Protein 6AP0 (pdb70)

Foldseek 3Di:
DVVVVVVVVVVVVVVVVVVVVVVVVVVVVVVVVVVVVVVVVVVVVVVVVVVVVVVVVVVVVVVVVVVVVVVVVVVVVVVVVVVVVVVD/DVCCVVVVDVVVVVVVVVVVVVVVVVVVVVVVVVVVVVVVVVVVVVVVVVVVVVVVVVVVVVVVVVVVVVVVVVVVVVVVVD

Radius of gyration: 36.83 Å; Cα contacts (8 Å, |Δi|>4): 68; chains: 2; bounding box: 36×113×72 Å

Organism: Homo sapiens (NCBI:txid9606)

GO terms:
  GO:0005737 cytoplasm (C, IDA)
  GO:0005739 mitochondrion (C, IDA)
  GO:0016605 PML body (C, IDA)
  GO:0032184 SUMO polymer binding (F, IDA)
  GO:0036337 Fas signaling pathway (P, IMP)
  GO:0008625 extrinsic apoptotic signaling pathway via death domain receptors (P, IMP)
  GO:0005515 protein binding (F, IPI)
  GO:0005123 death receptor binding (F, TAS)
  GO:0097190 apoptotic signaling pathway (P, TAS)
  GO:0007165 signal transduction (P, TAS)
  GO:0005654 nucleoplasm (C, TAS)
  GO:0005634 nucleus (C, IDA)
  GO:0003714 transcription corepressor activity (F, IDA)
  GO:0071260 cellular response to mechanical stimulus (P, IEP)

Sequence (170 aa):
RNSLDLYEEILTEEGTAKEATYNDLQVEYGKAQLQMKELMKKFKEIQAQNFSLINENQQSLKKNISALIKTARVEINRKDEEISNLHLEDLYEEILTTAKEATYNDLQVEYGKAQLQMKELMMKKFKEIQAQNFSLINENQSLKKNISALIKTARVEINRKDEEISNLHLEH

B-factor: mean 67.98, std 24.18, range [30.03, 152.66]

Structure (mmCIF, N/CA/C/O backbone):
data_6AP0
#
_entry.id   6AP0
#
_cell.length_a   63.478
_cell.length_b   44.346
_cell.length_c   68.433
_cell.angle_alpha   90.00
_cell.angle_beta   98.65
_cell.angle_gamma   90.00
#
_symmetry.space_group_name_H-M   'C 1 2 1'
#
loop_
_entity.id
_entity.type
_entity.pdbx_description
1 polymer 'CASP8-associated protein 2'
2 water water
#
loop_
_atom_site.group_PDB
_atom_site.id
_atom_site.type_symbol
_atom_site.label_atom_id
_atom_site.label_alt_id
_atom_site.label_comp_id
_atom_site.label_asym_id
_atom_site.label_entity_id
_atom_site.label_seq_id
_atom_site.pdbx_PDB_ins_code
_atom_site.Cartn_x
_atom_site.Cartn_y
_atom_site.Cartn_z
_atom_site.occupancy
_atom_site.B_iso_or_equiv
_atom_site.auth_seq_id
_atom_site.auth_comp_id
_atom_site.auth_asym_id
_atom_site.auth_atom_id
_atom_site.pdbx_PDB_model_num
ATOM 1 N N . ARG A 1 3 ? 137.597 71.659 112.610 1.00 135.89 52 ARG B N 1
ATOM 2 C CA . ARG A 1 3 ? 138.199 70.401 113.039 1.00 128.45 52 ARG B CA 1
ATOM 3 C C . ARG A 1 3 ? 137.342 69.716 114.096 1.00 125.38 52 ARG B C 1
ATOM 4 O O . ARG A 1 3 ? 137.633 68.597 114.514 1.00 123.95 52 ARG B O 1
ATOM 6 N N . ASN A 1 4 ? 136.281 70.396 114.523 1.00 120.88 53 ASN B N 1
ATOM 7 C CA . ASN A 1 4 ? 135.411 69.881 115.575 1.00 115.64 53 ASN B CA 1
ATOM 8 C C . ASN A 1 4 ? 134.658 68.623 115.153 1.00 107.29 53 ASN B C 1
ATOM 9 O O . ASN A 1 4 ? 134.125 67.899 115.994 1.00 104.14 53 ASN B O 1
ATOM 14 N N . SER A 1 5 ? 134.615 68.368 113.849 1.00 99.91 54 SER B N 1
ATOM 15 C CA . SER A 1 5 ? 134.052 67.123 113.335 1.00 93.99 54 SER B CA 1
ATOM 16 C C . SER A 1 5 ? 135.073 66.001 113.503 1.00 85.84 54 SER B C 1
ATOM 17 O O . SER A 1 5 ? 134.714 64.849 113.738 1.00 85.25 54 SER B O 1
ATOM 20 N N . LEU A 1 6 ? 136.349 66.357 113.380 1.00 86.73 55 LEU B N 1
ATOM 21 C CA . LEU A 1 6 ? 137.448 65.438 113.657 1.00 87.91 55 LEU B CA 1
ATOM 22 C C . LEU A 1 6 ? 137.683 65.324 115.161 1.00 88.61 55 LEU B C 1
ATOM 23 O O . LEU A 1 6 ? 137.979 64.241 115.670 1.00 87.89 55 LEU B O 1
ATOM 28 N N . ASP A 1 7 ? 137.553 66.448 115.864 1.00 89.31 56 ASP B N 1
ATOM 29 C CA . ASP A 1 7 ? 137.667 66.470 117.318 1.00 89.69 56 ASP B CA 1
ATOM 30 C C . ASP A 1 7 ? 136.638 65.546 117.946 1.00 86.74 56 ASP B C 1
ATOM 31 O O . ASP A 1 7 ? 136.935 64.822 118.895 1.00 86.13 56 ASP B O 1
ATOM 36 N N . LEU A 1 8 ? 135.425 65.577 117.408 1.00 84.02 57 LEU B N 1
ATOM 37 C CA . LEU A 1 8 ? 134.369 64.694 117.884 1.00 82.32 57 LEU B CA 1
ATOM 38 C C . LEU A 1 8 ? 134.644 63.249 117.473 1.00 77.17 57 LEU B C 1
ATOM 39 O O . LEU A 1 8 ? 134.412 62.327 118.249 1.00 75.01 57 LEU B O 1
ATOM 44 N N . TYR A 1 9 ? 135.155 63.062 116.259 1.00 77.81 58 TYR B N 1
ATOM 45 C CA . TYR A 1 9 ? 135.470 61.728 115.758 1.00 75.69 58 TYR B CA 1
ATOM 46 C C . TYR 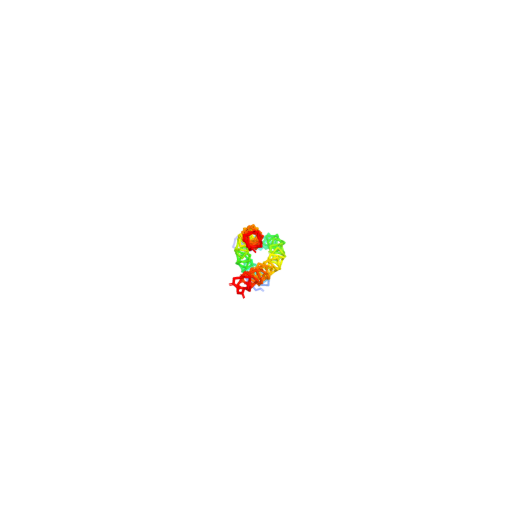A 1 9 ? 136.467 61.000 116.657 1.00 76.28 58 TYR B C 1
ATOM 47 O O . TYR A 1 9 ? 136.320 59.809 116.918 1.00 72.14 58 TYR B O 1
ATOM 56 N N . GLU A 1 10 ? 137.479 61.725 117.123 1.00 78.40 59 GLU B N 1
ATOM 57 C CA . GLU A 1 10 ? 138.506 61.151 117.981 1.00 81.53 59 GLU B CA 1
ATOM 58 C C . GLU A 1 10 ? 137.953 60.840 119.369 1.00 82.07 59 GLU B C 1
ATOM 59 O O . GLU A 1 10 ? 138.253 59.792 119.943 1.00 82.08 59 GLU B O 1
ATOM 65 N N . GLU A 1 11 ? 137.135 61.746 119.897 1.00 82.11 60 GLU B N 1
ATOM 66 C CA . GLU A 1 11 ? 136.469 61.525 121.178 1.00 84.67 60 GLU B CA 1
ATOM 67 C C . GLU A 1 11 ? 135.513 60.340 121.089 1.00 80.85 60 GLU B C 1
ATOM 68 O O . GLU A 1 11 ? 135.314 59.618 122.062 1.00 79.20 60 GLU B O 1
ATOM 74 N N . ILE A 1 12 ? 134.926 60.148 119.912 1.00 76.32 61 ILE B N 1
ATOM 75 C CA . ILE A 1 12 ? 134.008 59.038 119.679 1.00 73.05 61 ILE B CA 1
ATOM 76 C C . ILE A 1 12 ? 134.753 57.703 119.672 1.00 70.74 61 ILE B C 1
ATOM 77 O O . ILE A 1 12 ? 134.296 56.727 120.270 1.00 68.04 61 ILE B O 1
ATOM 82 N N . LEU A 1 13 ? 135.907 57.673 119.008 1.00 72.54 62 LEU B N 1
ATOM 83 C CA . LEU A 1 13 ? 136.699 56.453 118.900 1.00 74.17 62 LEU B CA 1
ATOM 84 C C . LEU A 1 13 ? 137.128 55.941 120.267 1.00 77.52 62 LEU B C 1
ATOM 85 O O . LEU A 1 13 ? 137.085 54.740 120.531 1.00 78.50 62 LEU B O 1
ATOM 90 N N . THR A 1 14 ? 137.542 56.860 121.133 1.00 86.78 63 THR B N 1
ATOM 91 C CA . THR A 1 14 ? 138.013 56.494 122.461 1.00 91.55 63 THR B CA 1
ATOM 92 C C . THR A 1 14 ? 136.856 56.163 123.402 1.00 94.47 63 THR B C 1
ATOM 93 O O . THR A 1 14 ? 136.996 55.326 124.294 1.00 95.09 63 THR B O 1
ATOM 97 N N . GLU A 1 15 ? 135.715 56.816 123.197 1.00 94.89 64 GLU B N 1
ATOM 98 C CA . GLU A 1 15 ? 134.545 56.576 124.034 1.00 96.16 64 GLU B CA 1
ATOM 99 C C . GLU A 1 15 ? 133.982 55.183 123.773 1.00 94.20 64 GLU B C 1
ATOM 100 O O . GLU A 1 15 ? 133.569 54.482 124.699 1.00 93.60 64 GLU B O 1
ATOM 106 N N . GLU A 1 16 ? 133.975 54.791 122.502 1.00 93.08 65 GLU B N 1
ATOM 107 C CA . GLU A 1 16 ? 133.521 53.465 122.097 1.00 91.98 65 GLU B CA 1
ATOM 108 C C . GLU A 1 16 ? 134.558 52.402 122.461 1.00 86.58 65 GLU B C 1
ATOM 109 O O . GLU A 1 16 ? 134.211 51.259 122.763 1.00 85.82 65 GLU B O 1
ATOM 115 N N . GLY A 1 17 ? 135.831 52.789 122.437 1.00 85.37 66 GLY B N 1
ATOM 116 C CA . GLY A 1 17 ? 136.917 51.895 122.804 1.00 81.31 66 GLY B CA 1
ATOM 117 C C . GLY A 1 17 ? 136.961 51.621 124.297 1.00 81.86 66 GLY B C 1
ATOM 118 O O . GLY A 1 17 ? 137.211 50.493 124.725 1.00 80.86 66 GLY B O 1
ATOM 119 N N . THR A 1 18 ? 136.727 52.663 125.089 1.00 82.27 67 THR B N 1
ATOM 120 C CA . THR A 1 18 ? 136.630 52.525 126.537 1.00 82.19 67 THR B CA 1
ATOM 121 C C . THR A 1 18 ? 135.489 51.582 126.892 1.00 79.27 67 THR B C 1
ATOM 122 O O . THR A 1 18 ? 135.622 50.724 127.765 1.00 76.87 67 THR B O 1
ATOM 126 N N . ALA A 1 19 ? 134.372 51.742 126.191 1.00 81.65 68 ALA B N 1
ATOM 127 C CA . ALA A 1 19 ? 133.175 50.947 126.438 1.00 84.35 68 ALA B CA 1
ATOM 128 C C . ALA A 1 19 ? 133.373 49.470 126.102 1.00 82.53 68 ALA B C 1
ATOM 129 O O . ALA A 1 19 ? 132.984 48.596 126.874 1.00 83.26 68 ALA B O 1
ATOM 131 N N . LYS A 1 20 ? 133.974 49.197 124.948 1.00 87.13 69 LYS B N 1
ATOM 132 C CA . LYS A 1 20 ? 134.156 47.823 124.493 1.00 89.58 69 LYS B CA 1
ATOM 133 C C . LYS A 1 20 ? 135.189 47.065 125.307 1.00 89.37 69 LYS B C 1
ATOM 134 O O . LYS A 1 20 ? 135.099 45.848 125.456 1.00 88.97 69 LYS B O 1
ATOM 140 N N . GLU A 1 21 ? 136.174 47.787 125.822 1.00 88.47 70 GLU B N 1
ATOM 141 C CA . GLU A 1 21 ? 137.197 47.178 126.657 1.00 87.57 70 GLU B CA 1
ATOM 142 C C . GLU A 1 21 ? 136.645 46.868 128.048 1.00 81.21 70 GLU B C 1
ATOM 143 O O . GLU A 1 21 ? 137.044 45.894 128.685 1.00 78.82 70 GLU B O 1
ATOM 149 N N . ALA A 1 22 ? 135.719 47.707 128.504 1.00 74.16 71 ALA B N 1
ATOM 150 C CA . ALA A 1 22 ? 135.088 47.542 129.810 1.00 70.52 71 ALA B CA 1
ATOM 151 C C . ALA A 1 22 ? 134.019 46.452 129.778 1.00 63.97 71 ALA B C 1
ATOM 152 O O . ALA A 1 22 ? 133.702 45.853 130.807 1.00 64.63 71 ALA B O 1
ATOM 154 N N . THR A 1 23 ? 133.455 46.211 128.597 1.00 62.16 72 THR B N 1
ATOM 155 C CA . THR A 1 23 ? 132.533 45.098 128.396 1.00 59.90 72 THR B CA 1
ATOM 156 C C . THR A 1 23 ? 133.331 43.805 128.347 1.00 58.47 72 THR B C 1
ATOM 157 O O . THR A 1 23 ? 132.907 42.776 128.875 1.00 58.01 72 THR B O 1
ATOM 161 N N . TYR A 1 24 ? 134.503 43.872 127.723 1.00 59.73 73 TYR B N 1
ATOM 162 C CA . TYR A 1 24 ? 135.398 42.725 127.660 1.00 59.86 73 TYR B CA 1
ATOM 163 C C . TYR A 1 24 ? 135.933 42.384 129.046 1.00 61.63 73 TYR B C 1
ATOM 164 O O . TYR A 1 24 ? 135.938 41.222 129.452 1.00 59.36 73 TYR B O 1
ATOM 173 N N . ASN A 1 25 ? 136.389 43.409 129.759 1.00 63.59 74 ASN B N 1
ATOM 174 C CA . ASN A 1 25 ? 136.847 43.256 131.132 1.00 66.52 74 ASN B CA 1
ATOM 175 C C . ASN A 1 25 ? 135.783 42.574 131.986 1.00 66.41 74 ASN B C 1
ATOM 176 O O . ASN A 1 25 ? 136.074 41.636 132.729 1.00 66.45 74 ASN B O 1
ATOM 181 N N . ASP A 1 26 ? 134.546 43.046 131.858 1.00 70.02 75 ASP B N 1
ATOM 182 C CA . ASP A 1 26 ? 133.422 42.486 132.597 1.00 72.84 75 ASP B CA 1
ATOM 183 C C . ASP A 1 26 ? 133.236 41.010 132.284 1.00 68.93 75 ASP B C 1
ATOM 184 O O . ASP A 1 26 ? 132.915 40.213 133.164 1.00 67.34 75 ASP B O 1
ATOM 189 N N . LEU A 1 27 ? 133.443 40.654 131.023 1.00 64.60 76 LEU B N 1
ATOM 190 C CA . LEU A 1 27 ? 133.271 39.281 130.586 1.00 61.37 76 LEU B CA 1
ATOM 191 C C . LEU A 1 27 ? 134.360 38.389 131.173 1.00 60.11 76 LEU B C 1
ATOM 192 O O . LEU A 1 27 ? 134.090 37.266 131.598 1.00 59.54 76 LEU B O 1
ATOM 197 N N . GLN A 1 28 ? 135.588 38.900 131.203 1.00 60.73 77 GLN B N 1
ATOM 198 C CA . GLN A 1 28 ? 136.716 38.163 131.765 1.00 60.38 77 GLN B CA 1
ATOM 199 C C . GLN A 1 28 ? 136.497 37.858 133.243 1.00 59.02 77 GLN B C 1
ATOM 200 O O . GLN A 1 28 ? 136.872 36.791 133.736 1.00 57.60 77 GLN B O 1
ATOM 206 N N . VAL A 1 29 ? 135.895 38.813 133.945 1.00 57.12 78 VAL B N 1
ATOM 207 C CA . VAL A 1 29 ? 135.617 38.669 135.366 1.00 55.58 78 VAL B CA 1
ATOM 208 C C . VAL A 1 29 ? 134.494 37.668 135.593 1.00 52.94 78 VAL B C 1
ATOM 209 O O . VAL A 1 29 ? 134.624 36.753 136.411 1.00 52.60 78 VAL B O 1
ATOM 213 N N . GLU A 1 30 ? 133.397 37.842 134.859 1.00 51.83 79 GLU B N 1
ATOM 214 C CA . GLU A 1 30 ? 132.244 36.951 134.973 1.00 51.68 79 GLU B CA 1
ATOM 215 C C . GLU A 1 30 ? 132.591 35.520 134.567 1.00 48.91 79 GLU B C 1
ATOM 216 O O . GLU A 1 30 ? 132.002 34.561 135.066 1.00 45.77 79 GLU B O 1
ATOM 222 N N . TYR A 1 31 ? 133.555 35.380 133.666 1.00 46.56 80 TYR B N 1
ATOM 223 C CA . TYR A 1 31 ? 134.011 34.060 133.269 1.00 45.78 80 TYR B CA 1
ATOM 224 C C . TYR A 1 31 ? 134.736 33.366 134.419 1.00 44.64 80 TYR B C 1
ATOM 225 O O . TYR A 1 31 ? 134.451 32.216 134.738 1.00 40.59 80 TYR B O 1
ATOM 234 N N . GLY A 1 32 ? 135.680 34.072 135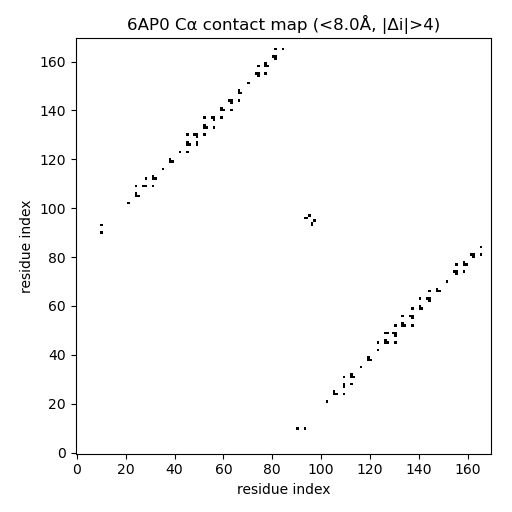.029 1.00 46.65 81 GLY B N 1
ATOM 235 C CA . GLY A 1 32 ? 136.433 33.537 136.146 1.00 48.80 81 GLY B CA 1
ATOM 236 C C . GLY A 1 32 ? 135.560 33.219 137.345 1.00 49.02 81 GLY B C 1
ATOM 237 O O . GLY A 1 32 ? 135.773 32.213 138.015 1.00 49.02 81 GLY B O 1
ATOM 238 N N . LYS A 1 33 ? 134.590 34.088 137.623 1.00 52.02 82 LYS B N 1
ATOM 239 C CA . LYS A 1 33 ? 133.614 33.842 138.680 1.00 52.84 82 LYS B CA 1
ATOM 240 C C . LYS A 1 33 ? 132.895 32.530 138.425 1.00 49.47 82 LYS B C 1
ATOM 241 O O . LYS A 1 33 ? 132.721 31.714 139.327 1.00 49.11 82 LYS B O 1
ATOM 247 N N . ALA A 1 34 ? 132.476 32.341 137.180 1.00 48.08 83 ALA B N 1
ATOM 248 C CA . ALA A 1 34 ? 131.751 31.146 136.790 1.00 45.38 83 ALA B CA 1
ATOM 249 C C . ALA A 1 34 ? 132.622 29.914 136.971 1.00 44.84 83 ALA B C 1
ATOM 250 O O . ALA A 1 34 ? 132.132 28.853 137.341 1.00 44.01 83 ALA B O 1
ATOM 252 N N . GLN A 1 35 ? 133.917 30.062 136.714 1.00 46.81 84 GLN B N 1
ATOM 253 C CA . GLN A 1 35 ? 134.854 28.951 136.847 1.00 46.96 84 GLN B CA 1
ATOM 254 C C . GLN A 1 35 ? 135.067 28.585 138.308 1.00 46.84 84 GLN B C 1
ATOM 255 O O . GLN A 1 35 ? 135.193 27.408 138.642 1.00 45.85 84 GLN B O 1
ATOM 261 N N . LEU A 1 36 ? 135.114 29.596 139.170 1.00 49.00 85 LEU B N 1
ATOM 262 C CA . LEU A 1 36 ? 135.144 29.374 140.611 1.00 51.14 85 LEU B CA 1
ATOM 263 C C . LEU A 1 36 ? 133.903 28.612 141.059 1.00 50.55 85 LEU B C 1
ATOM 264 O O . LEU A 1 36 ? 134.006 27.618 141.773 1.00 50.75 85 LEU B O 1
ATOM 269 N N . GLN A 1 37 ? 132.736 29.090 140.628 1.00 52.36 86 GLN B N 1
ATOM 270 C CA . GLN A 1 37 ? 131.467 28.415 140.874 1.00 54.38 86 GLN B CA 1
ATOM 271 C C . GLN A 1 37 ? 131.532 26.949 140.471 1.00 50.66 86 GLN B C 1
ATOM 272 O O . GLN A 1 37 ? 131.141 26.066 141.238 1.00 49.53 86 GLN B O 1
ATOM 278 N N . MET A 1 38 ? 132.019 26.704 139.257 1.00 47.19 87 MET B N 1
ATOM 279 C CA . MET A 1 38 ? 132.142 25.352 138.729 1.00 44.86 87 MET B CA 1
ATOM 280 C C . MET A 1 38 ? 133.004 24.481 139.631 1.00 45.02 87 MET B C 1
ATOM 281 O O . MET A 1 38 ? 132.591 23.395 140.029 1.00 43.09 87 MET B O 1
ATOM 286 N N . LYS A 1 39 ? 134.198 24.975 139.951 1.00 46.29 88 LYS B N 1
ATOM 287 C CA . LYS A 1 39 ? 135.144 24.263 140.802 1.00 49.69 88 LYS B CA 1
ATOM 288 C C . LYS A 1 39 ? 134.534 23.830 142.130 1.00 50.84 88 LYS B C 1
ATOM 289 O O . LYS A 1 39 ? 134.797 22.727 142.608 1.00 49.42 88 LYS B O 1
ATOM 295 N N . GLU A 1 40 ? 133.722 24.698 142.725 1.00 53.49 89 GLU B N 1
ATOM 296 C CA . GLU A 1 40 ? 133.103 24.381 144.004 1.00 58.14 89 GLU B CA 1
ATOM 297 C C . GLU A 1 40 ? 132.064 23.280 143.836 1.00 53.53 89 GLU B C 1
ATOM 298 O O . GLU A 1 40 ? 132.022 22.327 144.619 1.00 53.59 89 GLU B O 1
ATOM 304 N N . LEU A 1 41 ? 131.236 23.408 142.804 1.00 52.87 90 LEU B N 1
ATOM 305 C CA . LEU A 1 41 ? 130.197 22.419 142.540 1.00 51.75 90 LEU B CA 1
ATOM 306 C C . LEU A 1 41 ? 130.806 21.076 142.164 1.00 52.68 90 LEU B C 1
ATOM 307 O O . LEU A 1 41 ? 130.257 20.026 142.487 1.00 49.32 90 LEU B O 1
ATOM 312 N N . MET A 1 42 ? 131.949 21.112 141.490 1.00 54.55 91 MET B N 1
ATOM 313 C CA . MET A 1 42 ? 132.629 19.888 141.106 1.00 56.71 91 MET B CA 1
ATOM 314 C C . MET A 1 42 ? 133.156 19.150 142.335 1.00 59.32 91 MET B C 1
ATOM 315 O O . MET A 1 42 ? 133.124 17.920 142.391 1.00 58.85 91 MET B O 1
ATOM 320 N N . LYS A 1 43 ? 133.637 19.901 143.320 1.00 59.69 92 LYS B N 1
ATOM 321 C CA . LYS A 1 43 ? 134.120 19.298 144.554 1.00 64.28 92 LYS B CA 1
ATOM 322 C C . LYS A 1 43 ? 132.960 18.728 145.356 1.00 59.47 92 LYS B C 1
ATOM 323 O O . LYS A 1 43 ? 133.096 17.697 146.010 1.00 61.84 92 LYS B O 1
ATOM 329 N N . LYS A 1 44 ? 131.814 19.397 145.299 1.00 55.90 93 LYS B N 1
ATOM 330 C CA . LYS A 1 44 ? 130.611 18.894 145.952 1.00 53.10 93 LYS B CA 1
ATOM 331 C C . LYS A 1 44 ? 130.083 17.655 145.244 1.00 49.21 93 LYS B C 1
ATOM 332 O O . LYS A 1 44 ? 129.563 16.742 145.880 1.00 49.16 93 LYS B O 1
ATOM 338 N N . PHE A 1 45 ? 130.211 17.636 143.921 1.00 46.26 94 PHE B N 1
ATOM 339 C CA . PHE A 1 45 ? 129.689 16.536 143.122 1.00 44.02 94 PHE B CA 1
ATOM 340 C C . PHE A 1 45 ? 130.478 15.249 143.352 1.00 46.03 94 PHE B C 1
ATOM 341 O O . PHE A 1 45 ? 129.899 14.167 143.479 1.00 43.70 94 PHE B O 1
ATOM 349 N N . LYS A 1 46 ? 131.801 15.374 143.398 1.00 47.88 95 LYS B N 1
ATOM 350 C CA . LYS A 1 46 ? 132.671 14.241 143.687 1.00 50.76 95 LYS B CA 1
ATOM 351 C C . LYS A 1 46 ? 132.392 13.652 145.068 1.00 50.03 95 LYS B C 1
ATOM 352 O O . LYS A 1 46 ? 132.589 12.460 145.293 1.00 49.79 95 LYS B O 1
ATOM 358 N N . GLU A 1 47 ? 131.930 14.492 145.988 1.00 51.13 96 GLU B N 1
ATOM 359 C CA . GLU A 1 47 ? 131.617 14.038 147.335 1.00 54.28 96 GLU B CA 1
ATOM 360 C C . GLU A 1 47 ? 130.401 13.127 147.353 1.00 48.80 96 GLU B C 1
ATOM 361 O O . GLU A 1 47 ? 130.463 12.017 147.881 1.00 49.91 96 GLU B O 1
ATOM 367 N N . ILE A 1 48 ? 129.297 13.591 146.776 1.00 46.12 97 ILE B N 1
ATOM 368 C CA . ILE A 1 48 ? 128.061 12.817 146.796 1.00 44.59 97 ILE B CA 1
ATOM 369 C C . ILE A 1 48 ? 128.151 11.595 145.891 1.00 45.24 97 ILE B C 1
ATOM 370 O O . ILE A 1 48 ? 127.379 10.653 146.037 1.00 44.19 97 ILE B O 1
ATOM 375 N N . GLN A 1 49 ? 129.094 11.616 144.955 1.00 47.61 98 GLN B N 1
ATOM 376 C CA . GLN A 1 49 ? 129.270 10.502 144.039 1.00 50.24 98 GLN B CA 1
ATOM 377 C C . GLN A 1 49 ? 129.999 9.372 144.746 1.00 51.04 98 GLN B C 1
ATOM 378 O O . GLN A 1 49 ? 129.664 8.200 144.580 1.00 50.56 98 GLN B O 1
ATOM 384 N N . ALA A 1 50 ? 131.000 9.735 145.541 1.00 50.17 99 ALA B N 1
ATOM 385 C CA . ALA A 1 50 ? 131.696 8.771 146.375 1.00 50.89 99 ALA B CA 1
ATOM 386 C C . ALA A 1 50 ? 130.731 8.269 147.438 1.00 49.39 99 ALA B C 1
ATOM 387 O O . ALA A 1 50 ? 130.707 7.081 147.761 1.00 49.16 99 ALA B O 1
ATOM 389 N N . GLN A 1 51 ? 129.937 9.186 147.977 1.00 49.01 100 GLN B N 1
ATOM 390 C CA . GLN A 1 51 ? 128.884 8.835 148.918 1.00 49.40 100 GLN B CA 1
ATOM 391 C C . GLN A 1 51 ? 127.930 7.844 148.263 1.00 45.22 100 GLN B C 1
ATOM 392 O O . GLN A 1 51 ? 127.580 6.821 148.851 1.00 44.88 100 GLN B O 1
ATOM 398 N N . ASN A 1 52 ? 127.539 8.152 147.029 1.00 41.83 101 ASN B N 1
ATOM 399 C CA . ASN A 1 52 ? 126.667 7.294 146.233 1.00 41.59 101 ASN B CA 1
ATOM 400 C C . ASN A 1 52 ? 127.258 5.903 146.043 1.00 45.56 101 ASN B C 1
ATOM 401 O O . ASN A 1 52 ? 126.541 4.905 146.070 1.00 44.47 101 ASN B O 1
ATOM 406 N N . PHE A 1 53 ? 128.575 5.853 145.863 1.00 51.29 102 PHE B N 1
ATOM 407 C CA . PHE A 1 53 ? 129.286 4.602 145.613 1.00 57.22 102 PHE B CA 1
ATOM 408 C C . PHE A 1 53 ? 129.227 3.640 146.802 1.00 55.29 102 PHE B C 1
ATOM 409 O O . PHE A 1 53 ? 128.959 2.450 146.633 1.00 55.24 102 PHE B O 1
ATOM 417 N N . SER A 1 54 ? 129.485 4.158 148.000 1.00 53.89 103 SER B N 1
ATOM 418 C CA . SER A 1 54 ? 129.481 3.330 149.202 1.00 54.38 103 SER B CA 1
ATOM 419 C C . SER A 1 54 ? 128.054 3.026 149.640 1.00 50.88 103 SER B C 1
ATOM 420 O O . SER A 1 54 ? 127.791 1.994 150.253 1.00 52.96 103 SER B O 1
ATOM 423 N N . LEU A 1 55 ? 127.130 3.926 149.320 1.00 48.60 104 LEU B N 1
ATOM 424 C CA . LEU A 1 55 ? 125.720 3.688 149.613 1.00 46.25 104 LEU B CA 1
ATOM 425 C C . LEU A 1 55 ? 125.197 2.471 148.850 1.00 47.59 104 LEU B C 1
ATOM 426 O O . LEU A 1 55 ? 124.512 1.623 149.421 1.00 45.27 104 LEU B O 1
ATOM 431 N N . ILE A 1 56 ? 125.524 2.389 147.563 1.00 46.88 105 ILE B N 1
ATOM 432 C CA . ILE A 1 56 ? 125.117 1.255 146.743 1.00 47.70 105 ILE B CA 1
ATOM 433 C C . ILE A 1 56 ? 125.771 -0.028 147.255 1.00 50.39 105 ILE B C 1
ATOM 434 O O . ILE A 1 56 ? 125.133 -1.078 147.303 1.00 51.84 105 ILE B O 1
ATOM 439 N N . ASN A 1 57 ? 127.039 0.066 147.646 1.00 52.79 106 ASN B N 1
ATOM 440 C CA . ASN A 1 57 ? 127.749 -1.077 148.207 1.00 57.41 106 ASN B CA 1
ATOM 441 C C . ASN A 1 57 ? 127.068 -1.601 149.463 1.00 57.92 106 ASN B C 1
ATOM 442 O O . ASN A 1 57 ? 126.762 -2.791 149.569 1.00 60.22 106 ASN B O 1
ATOM 447 N N . GLU A 1 58 ? 126.841 -0.702 150.415 1.00 56.46 107 GLU B N 1
ATOM 448 C CA . GLU A 1 58 ? 126.123 -1.034 151.636 1.00 55.83 107 GLU B CA 1
ATOM 449 C C . GLU A 1 58 ? 124.755 -1.612 151.298 1.00 51.54 107 GLU B C 1
ATOM 450 O O . GLU A 1 58 ? 124.324 -2.600 151.888 1.00 51.59 107 GLU B O 1
ATOM 456 N N . ASN A 1 59 ? 124.095 -1.002 150.321 1.00 46.43 108 ASN B N 1
ATOM 457 C CA . ASN A 1 59 ? 122.761 -1.414 149.906 1.00 42.72 108 ASN B CA 1
ATOM 458 C C . ASN A 1 59 ? 122.731 -2.836 149.351 1.00 44.72 108 ASN B C 1
ATOM 459 O O . ASN A 1 59 ? 121.813 -3.605 149.639 1.00 43.59 108 ASN B O 1
ATOM 464 N N . GLN A 1 60 ? 123.739 -3.184 148.557 1.00 46.45 109 GLN B N 1
ATOM 465 C CA A GLN A 1 60 ? 123.826 -4.512 147.961 0.50 49.28 109 GLN B CA 1
ATOM 466 C CA B GLN A 1 60 ? 123.803 -4.513 147.966 0.50 49.61 109 GLN B CA 1
ATOM 467 C C . GLN A 1 60 ? 124.068 -5.574 149.027 1.00 50.74 109 GLN B C 1
ATOM 468 O O . GLN A 1 60 ? 123.443 -6.631 149.019 1.00 53.43 109 GLN B O 1
ATOM 479 N N . SER A 1 61 ? 124.986 -5.281 149.940 1.00 55.94 110 SER B N 1
ATOM 480 C CA . SER A 1 61 ? 125.339 -6.223 150.994 1.00 61.63 110 SER B CA 1
ATOM 481 C C . SER A 1 61 ? 124.171 -6.462 151.945 1.00 59.07 110 SER B C 1
ATOM 482 O O . SER A 1 61 ? 123.938 -7.591 152.375 1.00 58.84 110 SER B O 1
ATOM 485 N N . LEU A 1 62 ? 123.434 -5.404 152.268 1.00 53.30 111 LEU B N 1
ATOM 486 C CA . LEU A 1 62 ? 122.261 -5.534 153.125 1.00 49.55 111 LEU B CA 1
ATOM 487 C C . LEU A 1 62 ? 121.198 -6.405 152.466 1.00 50.22 111 LEU B C 1
ATOM 488 O O . LEU A 1 62 ? 120.575 -7.236 153.123 1.00 49.74 111 LEU B O 1
ATOM 493 N N . LYS A 1 63 ? 120.992 -6.209 151.168 1.00 51.42 112 LYS B N 1
ATOM 494 C CA . LYS A 1 63 ? 120.056 -7.039 150.418 1.00 54.60 112 LYS B CA 1
ATOM 495 C C . LYS A 1 63 ? 120.494 -8.502 150.429 1.00 56.84 112 LYS B C 1
ATOM 496 O O . LYS A 1 63 ? 119.666 -9.405 150.556 1.00 55.07 112 LYS B O 1
ATOM 502 N N . LYS A 1 64 ? 121.799 -8.725 150.296 1.00 57.83 113 LYS B N 1
ATOM 503 C CA . LYS A 1 64 ? 122.372 -10.059 150.421 1.00 62.99 113 LYS B CA 1
ATOM 504 C C . LYS A 1 64 ? 122.033 -10.663 151.774 1.00 60.50 113 LYS B C 1
ATOM 505 O O . LYS A 1 64 ? 121.431 -11.733 151.864 1.00 63.26 113 LYS B O 1
ATOM 511 N N . ASN A 1 65 ? 122.432 -9.949 152.820 1.00 60.55 114 ASN B N 1
ATOM 512 C CA . ASN A 1 65 ? 122.297 -10.406 154.196 1.00 60.40 114 ASN B CA 1
ATOM 513 C C . ASN A 1 65 ? 120.868 -10.755 154.586 1.00 59.29 114 ASN B C 1
ATOM 514 O O . ASN A 1 65 ? 120.613 -11.824 155.138 1.00 62.82 114 ASN B O 1
ATOM 519 N N . ILE A 1 66 ? 119.938 -9.852 154.297 1.00 55.93 115 ILE B N 1
ATOM 520 C CA . ILE A 1 66 ? 118.551 -10.051 154.688 1.00 53.07 115 ILE B CA 1
ATOM 521 C C . ILE A 1 66 ? 117.905 -11.158 153.856 1.00 52.42 115 ILE B C 1
ATOM 522 O O . ILE A 1 66 ? 116.887 -11.718 154.247 1.00 54.50 115 ILE B O 1
ATOM 527 N N . SER A 1 67 ? 118.500 -11.483 152.713 1.00 54.77 116 SER B N 1
ATOM 528 C CA . SER A 1 67 ? 118.023 -12.613 151.925 1.00 57.31 116 SER B CA 1
ATOM 529 C C . SER A 1 67 ? 118.580 -13.911 152.493 1.00 59.84 116 SER B C 1
ATOM 530 O O . SER A 1 67 ? 117.880 -14.918 152.575 1.00 59.32 116 SER B O 1
ATOM 533 N N . ALA A 1 68 ? 119.846 -13.874 152.890 1.00 60.21 117 ALA B N 1
ATOM 534 C CA . ALA A 1 68 ? 120.505 -15.041 153.453 1.00 62.14 117 ALA B CA 1
ATOM 535 C C . ALA A 1 68 ? 119.916 -15.416 154.812 1.00 60.23 117 ALA B C 1
ATOM 536 O O . ALA A 1 68 ? 119.666 -16.592 155.083 1.00 62.86 117 ALA B O 1
ATOM 538 N N . LEU A 1 69 ? 119.700 -14.418 155.663 1.00 59.26 118 LEU B N 1
ATOM 539 C CA . LEU A 1 69 ? 119.155 -14.657 156.997 1.00 58.09 118 LEU B CA 1
ATOM 540 C C . LEU A 1 69 ? 117.742 -15.229 156.930 1.00 58.40 118 LEU B C 1
ATOM 541 O O . LEU A 1 69 ? 117.362 -16.035 157.775 1.00 57.20 118 LEU B O 1
ATOM 546 N N . ILE A 1 70 ? 116.969 -14.814 155.929 1.00 57.15 119 ILE B N 1
ATOM 547 C CA . ILE A 1 70 ? 115.638 -15.377 155.714 1.00 57.38 119 ILE B CA 1
ATOM 548 C C . ILE A 1 70 ? 115.731 -16.867 155.394 1.00 58.95 119 ILE B C 1
ATOM 549 O O . ILE A 1 70 ? 115.025 -17.685 155.985 1.00 58.71 119 ILE B O 1
ATOM 554 N N . LYS A 1 71 ? 116.616 -17.211 154.464 1.00 62.66 120 LYS B N 1
ATOM 555 C CA . LYS A 1 71 ? 116.739 -18.586 153.992 1.00 68.32 120 LYS B CA 1
ATOM 556 C C . LYS A 1 71 ? 117.298 -19.514 155.067 1.00 68.40 120 LYS B C 1
ATOM 557 O O . LYS A 1 71 ? 116.834 -20.644 155.219 1.00 72.20 120 LYS B O 1
ATOM 563 N N . THR A 1 72 ? 118.287 -19.035 155.815 1.00 67.89 121 THR B N 1
ATOM 564 C CA . THR A 1 72 ? 118.874 -19.843 156.878 1.00 69.38 121 THR B CA 1
ATOM 565 C C . THR A 1 72 ? 117.876 -20.047 158.015 1.00 66.28 121 THR B C 1
ATOM 566 O O . THR A 1 72 ? 117.913 -21.066 158.704 1.00 66.63 121 THR B O 1
ATOM 570 N N . ALA A 1 73 ? 116.978 -19.082 158.196 1.00 62.06 122 ALA B N 1
ATOM 571 C CA . ALA A 1 73 ? 115.959 -19.163 159.239 1.00 60.27 122 ALA B CA 1
ATOM 572 C C . ALA A 1 73 ? 114.849 -20.139 158.864 1.00 59.89 122 ALA B C 1
ATOM 573 O O . ALA A 1 73 ? 114.476 -21.000 159.658 1.00 58.77 122 ALA B O 1
ATOM 575 N N . ARG A 1 74 ? 114.323 -19.998 157.653 1.00 63.25 123 ARG B N 1
ATOM 576 C CA . ARG A 1 74 ? 113.251 -20.867 157.180 1.00 66.63 123 ARG B CA 1
ATOM 577 C C . ARG A 1 74 ? 113.684 -22.329 157.102 1.00 66.35 123 ARG B C 1
ATOM 578 O O . ARG A 1 74 ? 112.854 -23.231 157.187 1.00 67.54 123 ARG B O 1
ATOM 586 N N . VAL A 1 75 ? 114.980 -22.561 156.929 1.00 63.73 124 VAL B N 1
ATOM 587 C CA . VAL A 1 75 ? 115.500 -23.921 156.892 1.00 66.80 124 VAL B CA 1
ATOM 588 C C . VAL A 1 75 ? 115.692 -24.424 158.313 1.00 67.97 124 VAL B C 1
ATOM 589 O O . VAL A 1 75 ? 115.447 -25.595 158.612 1.00 71.98 124 VAL B O 1
ATOM 593 N N . GLU A 1 76 ? 116.107 -23.522 159.193 1.00 68.34 125 GLU B N 1
ATOM 594 C CA . GLU A 1 76 ? 116.321 -23.864 160.589 1.00 72.59 125 GLU B CA 1
ATOM 595 C C . GLU A 1 76 ? 114.996 -24.174 161.285 1.00 72.51 125 GLU B C 1
ATOM 596 O O . GLU A 1 76 ? 114.958 -24.962 162.231 1.00 71.30 125 GLU B O 1
ATOM 602 N N . ILE A 1 77 ? 113.911 -23.564 160.812 1.00 73.86 126 ILE B N 1
ATOM 603 C CA . ILE A 1 77 ? 112.594 -23.819 161.392 1.00 71.01 126 ILE B CA 1
ATOM 604 C C . ILE A 1 77 ? 111.974 -25.085 160.802 1.00 75.24 126 ILE B C 1
ATOM 605 O O . ILE A 1 77 ? 111.128 -25.718 161.432 1.00 74.33 126 ILE B O 1
ATOM 610 N N . ASN A 1 78 ? 112.406 -25.459 159.600 1.00 78.24 127 ASN B N 1
ATOM 611 C CA . ASN A 1 78 ? 111.910 -26.672 158.958 1.00 84.29 127 ASN B CA 1
ATOM 612 C C . ASN A 1 78 ? 112.527 -27.920 159.564 1.00 82.57 127 ASN B C 1
ATOM 613 O O . ASN A 1 78 ? 111.857 -28.940 159.706 1.00 85.75 127 ASN B O 1
ATOM 618 N N . ARG A 1 79 ? 113.807 -27.836 159.912 1.00 82.10 128 ARG B N 1
ATOM 619 C CA . ARG A 1 79 ? 114.475 -28.924 160.613 1.00 82.05 128 ARG B CA 1
ATOM 620 C C . ARG A 1 79 ? 113.759 -29.203 161.929 1.00 79.01 128 ARG B C 1
ATOM 621 O O . ARG A 1 79 ? 113.675 -30.347 162.372 1.00 82.97 128 ARG B O 1
ATOM 629 N N . LYS A 1 80 ? 113.237 -28.147 162.545 1.00 71.69 129 LYS B N 1
ATOM 630 C CA . LYS A 1 80 ? 112.432 -28.285 163.753 1.00 67.59 129 LYS B CA 1
ATOM 631 C C . LYS A 1 80 ? 111.118 -29.010 163.469 1.00 69.29 129 LYS B C 1
ATOM 632 O O . LYS A 1 80 ? 110.810 -30.023 164.102 1.00 71.46 129 LYS B O 1
ATOM 638 N N . ASP A 1 81 ? 110.354 -28.491 162.510 1.00 72.45 130 ASP B N 1
ATOM 639 C CA . ASP A 1 81 ? 109.041 -29.044 162.173 1.00 76.62 130 ASP B CA 1
ATOM 640 C C . ASP A 1 81 ? 109.132 -30.495 161.704 1.00 80.88 130 ASP B C 1
ATOM 641 O O . ASP A 1 81 ? 108.184 -31.267 161.849 1.00 83.34 130 ASP B O 1
ATOM 646 N N . GLU A 1 82 ? 110.281 -30.862 161.150 1.00 82.85 131 GLU B N 1
ATOM 647 C CA . GLU A 1 82 ? 110.504 -32.221 160.688 1.00 89.59 131 GLU B CA 1
ATOM 648 C C . GLU A 1 82 ? 110.694 -33.155 161.875 1.00 87.46 131 GLU B C 1
ATOM 649 O O . GLU A 1 82 ? 110.125 -34.242 161.917 1.00 92.57 131 GLU B O 1
ATOM 655 N N . GLU A 1 83 ? 111.494 -32.720 162.843 1.00 84.65 132 GLU B N 1
ATOM 656 C CA . GLU A 1 83 ? 111.752 -33.518 164.036 1.00 85.81 132 GLU B CA 1
ATOM 657 C C . GLU A 1 83 ? 110.494 -33.675 164.880 1.00 82.43 132 GLU B C 1
ATOM 658 O O . GLU A 1 83 ? 110.268 -34.720 165.490 1.00 82.02 132 GLU B O 1
ATOM 664 N N . ILE A 1 84 ? 109.685 -32.621 164.921 1.00 76.95 133 ILE B N 1
ATOM 665 C CA . ILE A 1 84 ? 108.412 -32.655 165.633 1.00 74.30 133 ILE B CA 1
ATOM 666 C C . ILE A 1 84 ? 107.488 -33.711 165.027 1.00 78.21 133 ILE B C 1
ATOM 667 O O . ILE A 1 84 ? 106.852 -34.485 165.749 1.00 77.60 133 ILE B O 1
ATOM 672 N N . SER A 1 85 ? 107.438 -33.755 163.700 1.00 81.84 134 SER B N 1
ATOM 673 C CA . SER A 1 85 ? 106.622 -34.738 163.004 1.00 88.67 134 SER B CA 1
ATOM 674 C C . SER A 1 85 ? 107.106 -36.159 163.276 1.00 91.74 134 SER B C 1
ATOM 675 O O . SER A 1 85 ? 106.300 -37.069 163.442 1.00 97.43 134 SER B O 1
ATOM 678 N N . ASN A 1 86 ? 108.423 -36.341 163.322 1.00 91.40 135 ASN B N 1
ATOM 679 C CA . ASN A 1 86 ? 109.004 -37.648 163.608 1.00 96.11 135 ASN B CA 1
ATOM 680 C C . ASN A 1 86 ? 108.688 -38.114 165.024 1.00 93.96 135 ASN B C 1
ATOM 681 O O . ASN A 1 86 ? 108.515 -39.308 165.269 1.00 96.11 135 ASN B O 1
ATOM 686 N N . LEU A 1 87 ? 108.620 -37.169 165.957 1.00 91.35 136 LEU B N 1
ATOM 687 C CA . LEU A 1 87 ? 108.252 -37.489 167.331 1.00 89.15 136 LEU B CA 1
ATOM 688 C C . LEU A 1 87 ? 106.759 -37.783 167.414 1.00 90.49 136 LEU B C 1
ATOM 689 O O . LEU A 1 87 ? 106.327 -38.647 168.174 1.00 90.74 136 LEU B O 1
ATOM 694 N N . HIS A 1 88 ? 105.977 -37.057 166.620 1.00 95.37 137 HIS B N 1
ATOM 695 C CA . HIS A 1 88 ? 104.554 -37.336 166.476 1.00 99.47 137 HIS B CA 1
ATOM 696 C C . HIS A 1 88 ? 104.360 -38.689 165.796 1.00 105.93 137 HIS B C 1
ATOM 697 O O . HIS A 1 88 ? 103.277 -39.268 165.839 1.00 107.50 137 HIS B O 1
ATOM 704 N N . LEU A 1 89 ? 105.426 -39.179 165.168 1.00 106.92 138 LEU B N 1
ATOM 705 C CA . LEU A 1 89 ? 105.406 -40.432 164.423 1.00 112.32 138 LEU B CA 1
ATOM 706 C C . LEU A 1 89 ? 106.127 -41.545 165.189 1.00 113.80 138 LEU B C 1
ATOM 707 O O . LEU A 1 89 ? 106.506 -42.559 164.612 1.00 120.17 138 LEU B O 1
ATOM 712 N N . GLU A 1 90 ? 106.322 -41.357 166.490 1.00 114.25 139 GLU B N 1
ATOM 713 C CA . GLU A 1 90 ? 106.985 -42.380 167.293 1.00 118.33 139 GLU B CA 1
ATOM 714 C C . GLU A 1 90 ? 106.466 -42.393 168.729 1.00 116.33 139 GLU B C 1
ATOM 715 O O . GLU A 1 90 ? 105.588 -43.188 169.071 1.00 119.97 139 GLU B O 1
ATOM 721 N N . ASP B 1 7 ? 138.529 56.445 105.371 1.00 109.75 56 ASP A N 1
ATOM 722 C CA . ASP B 1 7 ? 139.561 56.036 106.318 1.00 108.52 56 ASP A CA 1
ATOM 723 C C . ASP B 1 7 ? 139.066 56.225 107.747 1.00 102.08 56 ASP A C 1
ATOM 724 O O . ASP B 1 7 ? 139.484 55.513 108.662 1.00 103.18 56 ASP A O 1
ATOM 729 N N . LEU B 1 8 ? 138.178 57.196 107.931 1.00 93.98 57 LEU A N 1
ATOM 730 C CA . LEU B 1 8 ? 137.495 57.380 109.204 1.00 87.63 57 LEU A CA 1
ATOM 731 C C . LEU B 1 8 ? 136.699 56.123 109.534 1.00 86.91 57 LEU A C 1
ATOM 732 O O . LEU B 1 8 ? 135.974 55.615 108.686 1.00 89.11 57 LEU A O 1
ATOM 737 N N . TYR B 1 9 ? 136.864 55.621 110.755 1.00 93.01 58 TYR A N 1
ATOM 738 C CA . TYR B 1 9 ? 136.154 54.438 111.258 1.00 94.16 58 TYR A CA 1
ATOM 739 C C . TYR B 1 9 ? 136.577 53.115 110.614 1.00 99.49 58 TYR A C 1
ATOM 740 O O . TYR B 1 9 ? 136.092 52.058 111.011 1.00 101.77 58 TYR A O 1
ATOM 749 N N . GLU B 1 10 ? 137.469 53.166 109.628 1.00 111.54 59 GLU A N 1
ATOM 750 C CA . GLU B 1 10 ? 137.996 51.940 109.029 1.00 113.14 59 GLU A CA 1
ATOM 751 C C . GLU B 1 10 ? 138.828 51.191 110.063 1.00 116.74 59 GLU A C 1
ATOM 752 O O . GLU B 1 10 ? 138.810 49.964 110.126 1.00 118.84 59 GLU A O 1
ATOM 758 N N . GLU B 1 11 ? 139.552 51.949 110.878 1.00 118.85 60 GLU A N 1
ATOM 759 C CA . GLU B 1 11 ? 140.350 51.392 111.960 1.00 119.25 60 GLU A CA 1
ATOM 760 C C . GLU B 1 11 ? 139.492 50.665 112.999 1.00 115.33 60 GLU A C 1
ATOM 761 O O . GLU B 1 11 ? 139.806 49.544 113.398 1.00 116.04 60 GLU A O 1
ATOM 767 N N . ILE B 1 12 ? 138.408 51.303 113.428 1.00 106.64 61 ILE A N 1
ATOM 768 C CA . ILE B 1 12 ? 137.553 50.751 114.476 1.00 102.40 61 ILE A CA 1
ATOM 769 C C . ILE B 1 12 ? 136.643 49.640 113.936 1.00 96.41 61 ILE A C 1
ATOM 770 O O . ILE B 1 12 ? 136.230 48.747 114.676 1.00 97.09 61 ILE A O 1
ATOM 775 N N . LEU B 1 13 ? 136.341 49.693 112.643 1.00 92.42 62 LEU A N 1
ATOM 776 C CA . LEU B 1 13 ? 135.506 48.677 112.010 1.00 88.81 62 LEU A CA 1
ATOM 777 C C . LEU B 1 13 ? 136.316 47.437 111.646 1.00 92.50 62 LEU A C 1
ATOM 778 O O . LEU B 1 13 ? 135.853 46.311 111.808 1.00 95.52 62 LEU A O 1
ATOM 783 N N . THR B 1 14 ? 137.535 47.660 111.162 1.00 97.31 63 THR A N 1
ATOM 784 C CA . THR B 1 14 ? 138.406 46.579 110.700 1.00 102.31 63 THR A CA 1
ATOM 785 C C . THR B 1 14 ? 139.735 46.569 111.452 1.00 107.99 63 THR A C 1
ATOM 786 O O . THR B 1 14 ? 140.720 46.004 110.989 1.00 112.66 63 THR A O 1
ATOM 790 N N . THR B 1 18 ? 139.037 45.064 114.926 1.00 144.69 67 THR A N 1
ATOM 791 C CA . THR B 1 18 ? 138.163 43.989 114.474 1.00 146.81 67 THR A CA 1
ATOM 792 C C . THR B 1 18 ? 138.465 42.691 115.219 1.00 151.05 67 THR A C 1
ATOM 793 O O . THR B 1 18 ? 137.555 41.944 115.575 1.00 152.66 67 THR A O 1
ATOM 797 N N . ALA B 1 19 ? 139.747 42.438 115.467 1.00 99.75 68 ALA A N 1
ATOM 798 C CA . ALA B 1 19 ? 140.172 41.256 116.204 1.00 108.74 68 ALA A CA 1
ATOM 799 C C . ALA B 1 19 ? 139.888 41.470 117.680 1.00 116.13 68 ALA A C 1
ATOM 800 O O . ALA B 1 19 ? 139.870 40.528 118.472 1.00 119.67 68 ALA A O 1
ATOM 802 N N . LYS B 1 20 ? 139.675 42.733 118.036 1.00 122.93 69 LYS A N 1
ATOM 803 C CA . LYS B 1 20 ? 139.232 43.105 119.368 1.00 126.76 69 LYS A CA 1
ATOM 804 C C . LYS B 1 20 ? 137.826 42.570 119.623 1.00 127.46 69 LYS A C 1
ATOM 805 O O . LYS B 1 20 ? 137.493 42.177 120.741 1.00 127.05 69 LYS A O 1
ATOM 811 N N . GLU B 1 21 ? 137.005 42.552 118.576 1.00 127.98 70 GLU A N 1
ATOM 812 C CA . GLU B 1 21 ? 135.614 42.128 118.701 1.00 124.85 70 GLU A CA 1
ATOM 813 C C . GLU B 1 21 ? 135.437 40.639 118.426 1.00 121.41 70 GLU A C 1
ATOM 814 O O . GLU B 1 21 ? 134.486 40.020 118.899 1.00 121.66 70 GLU A O 1
ATOM 820 N N . ALA B 1 22 ? 136.359 40.067 117.662 1.00 114.32 71 ALA A N 1
ATOM 821 C CA . ALA B 1 22 ? 136.347 38.633 117.407 1.00 106.38 71 ALA A CA 1
ATOM 822 C C . ALA B 1 22 ? 136.751 37.863 118.664 1.00 98.70 71 ALA A C 1
ATOM 823 O O . ALA B 1 22 ? 136.142 36.846 119.003 1.00 99.79 71 ALA A O 1
ATOM 825 N N . THR B 1 23 ? 137.774 38.356 119.357 1.00 89.33 72 THR A N 1
ATOM 826 C CA . THR B 1 23 ? 138.232 37.728 120.590 1.00 80.34 72 THR A CA 1
ATOM 827 C C . THR B 1 23 ? 137.240 37.970 121.721 1.00 71.96 72 THR A C 1
ATOM 828 O O . THR B 1 23 ? 137.232 37.241 122.709 1.00 70.74 72 THR A O 1
ATOM 832 N N . TYR B 1 24 ? 136.406 38.995 121.581 1.00 66.42 73 TYR A N 1
ATOM 833 C CA . TYR B 1 24 ? 135.310 39.182 122.518 1.00 63.10 73 TYR A CA 1
ATOM 834 C C . TYR B 1 24 ? 134.292 38.075 122.303 1.00 60.53 73 TYR A C 1
ATOM 835 O O . TYR B 1 24 ? 133.819 37.460 123.258 1.00 61.75 73 TYR A O 1
ATOM 844 N N . ASN B 1 25 ? 133.955 37.840 121.037 1.00 59.77 74 ASN A N 1
ATOM 845 C CA . ASN B 1 25 ? 133.029 36.777 120.665 1.00 59.25 74 ASN A CA 1
ATOM 846 C C . ASN B 1 25 ? 133.526 35.409 121.105 1.00 59.31 74 ASN A C 1
ATOM 847 O O . ASN B 1 25 ? 132.745 34.590 121.581 1.00 56.79 74 ASN A O 1
ATOM 852 N N . ASP B 1 26 ? 134.825 35.174 120.942 1.00 60.33 75 ASP A N 1
ATOM 853 C CA . ASP B 1 26 ? 135.439 33.905 121.322 1.00 61.85 75 ASP A CA 1
ATOM 854 C C . ASP B 1 26 ? 135.212 33.604 122.799 1.00 55.69 75 ASP A C 1
ATOM 855 O O . ASP B 1 26 ? 134.771 32.513 123.168 1.00 55.42 75 ASP A O 1
ATOM 860 N N . LEU B 1 27 ? 135.519 34.586 123.639 1.00 52.22 76 LEU A N 1
ATOM 861 C CA . LEU B 1 27 ? 135.344 34.452 125.073 1.00 49.26 76 LEU A CA 1
ATOM 862 C C . LEU B 1 27 ? 133.865 34.357 125.431 1.00 50.29 76 LEU A C 1
ATOM 863 O O . LEU B 1 27 ? 133.483 33.614 126.338 1.00 49.93 76 LEU A O 1
ATOM 868 N N . GLN B 1 28 ? 133.035 35.100 124.708 1.00 48.72 77 GLN A N 1
ATOM 869 C CA . GLN B 1 28 ? 131.602 35.091 124.963 1.00 48.99 77 GLN A CA 1
ATOM 870 C C . GLN B 1 28 ? 131.038 33.703 124.709 1.00 47.30 77 GLN A C 1
ATOM 871 O O . GLN B 1 28 ? 130.104 33.271 125.384 1.00 44.81 77 GLN A O 1
ATOM 877 N N . VAL B 1 29 ? 131.614 33.008 123.733 1.00 45.92 78 VAL A N 1
ATOM 878 C CA . VAL B 1 29 ? 131.248 31.625 123.458 1.00 45.12 78 VAL A CA 1
ATOM 879 C C . VAL B 1 29 ? 131.724 30.736 124.601 1.00 45.16 78 VAL A C 1
ATOM 880 O O . VAL B 1 29 ? 130.996 29.857 125.061 1.00 44.85 78 VAL A O 1
ATOM 884 N N . GLU B 1 30 ? 132.948 30.983 125.061 1.00 47.97 79 GLU A N 1
ATOM 885 C CA . GLU B 1 30 ? 133.523 30.230 126.170 1.00 52.27 79 GLU A CA 1
ATOM 886 C C . GLU B 1 30 ? 132.679 30.362 127.427 1.00 49.10 79 GLU A C 1
ATOM 887 O O . GLU B 1 30 ? 132.397 29.372 128.102 1.00 48.56 79 GLU A O 1
ATOM 893 N N . TYR B 1 31 ? 132.274 31.592 127.723 1.00 47.12 80 TYR A N 1
ATOM 894 C CA . TYR B 1 31 ? 131.470 31.882 128.902 1.00 45.34 80 TYR A CA 1
ATOM 895 C C . TYR B 1 31 ? 130.116 31.197 128.824 1.00 39.89 80 TYR A C 1
ATOM 896 O O . TYR B 1 31 ? 129.578 30.739 129.829 1.00 40.86 80 TYR A O 1
ATOM 905 N N . GLY B 1 32 ? 129.571 31.124 127.619 1.00 38.67 81 GLY A N 1
ATOM 906 C CA . GLY B 1 32 ? 128.304 3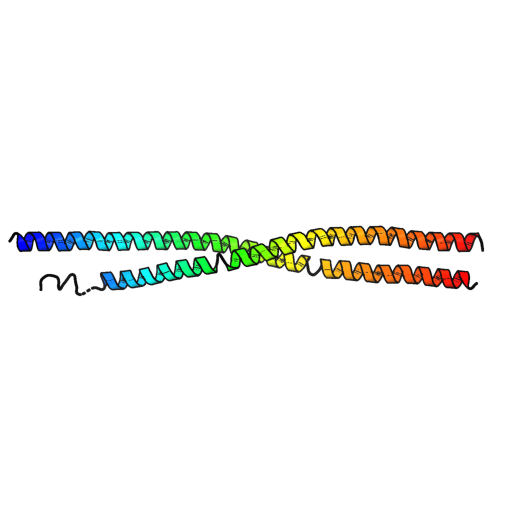0.456 127.407 1.00 37.04 81 GLY A CA 1
ATOM 907 C C . GLY B 1 32 ? 128.435 28.960 127.602 1.00 37.35 81 GLY A C 1
ATOM 908 O O . GLY B 1 32 ? 127.535 28.313 128.134 1.00 36.22 81 GLY A O 1
ATOM 909 N N . LYS B 1 33 ? 129.560 28.407 127.171 1.00 38.73 82 LYS A N 1
ATOM 910 C CA . LYS B 1 33 ? 129.768 26.977 127.298 1.00 41.17 82 LYS A CA 1
ATOM 911 C C . LYS B 1 33 ? 129.923 26.620 128.769 1.00 36.53 82 LYS A C 1
ATOM 912 O O . LYS B 1 33 ? 129.340 25.643 129.248 1.00 35.67 82 LYS A O 1
ATOM 918 N N . ALA B 1 34 ? 130.700 27.431 129.477 1.00 33.05 83 ALA A N 1
ATOM 919 C CA . ALA B 1 34 ? 130.919 27.247 130.904 1.00 32.57 83 ALA A CA 1
ATOM 920 C C . ALA B 1 34 ? 129.593 27.213 131.656 1.00 30.19 83 ALA A C 1
ATOM 921 O O . ALA B 1 34 ? 129.380 26.350 132.499 1.00 32.77 83 ALA A O 1
ATOM 923 N N . GLN B 1 35 ? 128.698 28.141 131.333 1.00 32.51 84 GLN A N 1
ATOM 924 C CA . GLN B 1 35 ? 127.386 28.195 131.975 1.00 33.11 84 GLN A CA 1
ATOM 925 C C . GLN B 1 35 ? 126.590 26.926 131.737 1.00 32.75 84 GLN A C 1
ATOM 926 O O . GLN B 1 35 ? 125.968 26.388 132.649 1.00 34.11 84 GLN A O 1
ATOM 932 N N . LEU B 1 36 ? 126.596 26.464 130.494 1.00 34.66 85 LEU A N 1
ATOM 933 C CA . LEU B 1 36 ? 125.834 25.283 130.120 1.00 34.16 85 LEU A CA 1
ATOM 934 C C . LEU B 1 36 ? 126.451 24.048 130.764 1.00 37.47 85 LEU A C 1
ATOM 935 O O . LEU B 1 36 ? 125.742 23.154 131.215 1.00 34.20 85 LEU A O 1
ATOM 940 N N . GLN B 1 37 ? 127.776 24.014 130.827 1.00 40.53 86 GLN A N 1
ATOM 941 C CA . GLN B 1 37 ? 128.462 22.931 131.504 1.00 44.50 86 GLN A CA 1
ATOM 942 C C . GLN B 1 37 ? 128.072 22.920 132.977 1.00 40.56 86 GLN A C 1
ATOM 943 O O . GLN B 1 37 ? 127.879 21.859 133.573 1.00 40.99 86 GLN A O 1
ATOM 949 N N . MET B 1 38 ? 127.939 24.111 133.552 1.00 38.99 87 MET A N 1
ATOM 950 C CA . MET B 1 38 ? 127.518 24.250 134.941 1.00 37.42 87 MET A CA 1
ATOM 951 C C . MET B 1 38 ? 126.076 23.790 135.146 1.00 39.66 87 MET A C 1
ATOM 952 O O . MET B 1 38 ? 125.777 23.094 136.118 1.00 38.66 87 MET A O 1
ATOM 957 N N . LYS B 1 39 ? 125.188 24.175 134.233 1.00 43.59 88 LYS A N 1
ATOM 958 C CA . LYS B 1 39 ? 123.787 23.767 134.314 1.00 47.79 88 LYS A CA 1
ATOM 959 C C . LYS B 1 39 ? 123.632 22.249 134.198 1.00 49.45 88 LYS A C 1
ATOM 960 O O . LYS B 1 39 ? 122.760 21.651 134.832 1.00 47.23 88 LYS A O 1
ATOM 966 N N . GLU B 1 40 ? 124.477 21.627 133.388 1.00 50.77 89 GLU A N 1
ATOM 967 C CA . GLU B 1 40 ? 124.439 20.182 133.240 1.00 54.85 89 GLU A CA 1
ATOM 968 C C . GLU B 1 40 ? 124.947 19.502 134.510 1.00 48.22 89 GLU A C 1
ATOM 969 O O . GLU B 1 40 ? 124.437 18.457 134.917 1.00 48.78 89 GLU A O 1
ATOM 975 N N . LEU B 1 41 ? 125.949 20.109 135.139 1.00 44.55 90 LEU A N 1
ATOM 976 C CA . LEU B 1 41 ? 126.537 19.554 136.352 1.00 42.20 90 LEU A CA 1
ATOM 977 C C . LEU B 1 41 ? 125.556 19.629 137.518 1.00 39.68 90 LEU A C 1
ATOM 978 O O . LEU B 1 41 ? 125.467 18.698 138.315 1.00 41.74 90 LEU A O 1
ATOM 983 N N . MET B 1 42 ? 124.821 20.733 137.621 1.00 39.77 91 MET A N 1
ATOM 984 C CA A MET B 1 42 ? 123.794 20.870 138.646 0.50 39.27 91 MET A CA 1
ATOM 985 C CA B MET B 1 42 ? 123.806 20.852 138.660 0.50 39.40 91 MET A CA 1
ATOM 986 C C . MET B 1 42 ? 122.754 19.768 138.482 1.00 39.57 91 MET A C 1
ATOM 987 O O . MET B 1 42 ? 122.255 19.213 139.461 1.00 39.31 91 MET A O 1
ATOM 996 N N . LYS B 1 43 ? 122.435 19.463 137.230 1.00 39.73 92 LYS A N 1
ATOM 997 C CA . LYS B 1 43 ? 121.460 18.432 136.916 1.00 42.45 92 LYS A CA 1
ATOM 998 C C . LYS B 1 43 ? 121.921 17.065 137.432 1.00 39.26 92 LYS A C 1
ATOM 999 O O . LYS B 1 43 ? 121.186 16.385 138.152 1.00 37.58 92 LYS A O 1
ATOM 1005 N N . LYS B 1 44 ? 123.142 16.679 137.066 1.00 38.99 93 LYS A N 1
ATOM 1006 C CA . LYS B 1 44 ? 123.723 15.418 137.512 1.00 41.02 93 LYS A CA 1
ATOM 1007 C C . LYS B 1 44 ? 123.788 15.356 139.032 1.00 37.78 93 LYS A C 1
ATOM 1008 O O . LYS B 1 44 ? 123.506 14.317 139.629 1.00 37.99 93 LYS A O 1
ATOM 1014 N N . PHE B 1 45 ? 124.156 16.478 139.645 1.00 34.69 94 PHE A N 1
ATOM 1015 C CA . PHE B 1 45 ? 124.266 16.574 141.094 1.00 34.26 94 PHE A CA 1
ATOM 1016 C C . PHE B 1 45 ? 122.939 16.215 141.755 1.00 36.72 94 PHE A C 1
ATOM 1017 O O . PHE B 1 45 ? 122.878 15.336 142.618 1.00 36.25 94 PHE A O 1
ATOM 1025 N N . LYS B 1 46 ? 121.878 16.899 141.336 1.00 39.22 95 LYS A N 1
ATOM 1026 C CA . LYS B 1 46 ? 120.558 16.700 141.922 1.00 43.35 95 LYS A CA 1
ATOM 1027 C C . LYS B 1 46 ? 120.074 15.273 141.691 1.00 42.45 95 LYS A C 1
ATOM 1028 O O . LYS B 1 46 ? 119.341 14.716 142.509 1.00 42.19 95 LYS A O 1
ATOM 1034 N N . GLU B 1 47 ? 120.504 14.682 140.578 1.00 42.26 96 GLU A N 1
ATOM 1035 C CA . GLU B 1 47 ? 120.153 13.308 140.254 1.00 44.29 96 GLU A CA 1
ATOM 1036 C C . GLU B 1 47 ? 120.819 12.340 141.224 1.00 41.58 96 GLU A C 1
ATOM 1037 O O . GLU B 1 47 ? 120.151 11.518 141.851 1.00 42.36 96 GLU A O 1
ATOM 1043 N N . ILE B 1 48 ? 122.139 12.449 141.338 1.00 41.01 97 ILE A N 1
ATOM 1044 C CA . ILE B 1 48 ? 122.911 11.624 142.260 1.00 40.74 97 ILE A CA 1
ATOM 1045 C C . ILE B 1 48 ? 122.463 11.837 143.703 1.00 42.87 97 ILE A C 1
ATOM 1046 O O . ILE B 1 48 ? 122.372 10.886 144.478 1.00 41.58 97 ILE A O 1
ATOM 1051 N N . GLN B 1 49 ? 122.182 13.087 144.058 1.00 43.23 98 GLN A N 1
ATOM 1052 C CA . GLN B 1 49 ? 121.705 13.411 145.398 1.00 45.32 98 GLN A CA 1
ATOM 1053 C C . GLN B 1 49 ? 120.410 12.675 145.718 1.00 43.97 98 GLN A C 1
ATOM 1054 O O . GLN B 1 49 ? 120.249 12.120 146.807 1.00 44.77 98 GLN A O 1
ATOM 1060 N N . ALA B 1 50 ? 119.496 12.669 144.751 1.00 42.60 99 ALA A N 1
ATOM 1061 C CA . ALA B 1 50 ? 118.204 12.010 144.907 1.00 45.31 99 ALA A CA 1
ATOM 1062 C C . ALA B 1 50 ? 118.364 10.508 145.160 1.00 43.48 99 ALA A C 1
ATOM 1063 O O . ALA B 1 50 ? 117.634 9.926 145.964 1.00 42.94 99 ALA A O 1
ATOM 1065 N N . GLN B 1 51 ? 119.320 9.886 144.475 1.00 41.32 100 GLN A N 1
ATOM 1066 C CA . GLN B 1 51 ? 119.601 8.470 144.678 1.00 40.66 100 GLN A CA 1
ATOM 1067 C C . GLN B 1 51 ? 120.080 8.221 146.103 1.00 38.71 100 GLN A C 1
ATOM 1068 O O . GLN B 1 51 ? 119.671 7.256 146.751 1.00 37.99 100 GLN A O 1
ATOM 1074 N N . ASN B 1 52 ? 120.949 9.105 146.585 1.00 36.77 101 ASN A N 1
ATOM 1075 C CA . ASN B 1 52 ? 121.490 8.991 147.931 1.00 37.20 101 ASN A CA 1
ATOM 1076 C C . ASN B 1 52 ? 120.402 9.074 148.991 1.00 37.67 101 ASN A C 1
ATOM 1077 O O . ASN B 1 52 ? 120.389 8.278 149.933 1.00 38.84 101 ASN A O 1
ATOM 1082 N N . PHE B 1 53 ? 119.491 10.030 148.833 1.00 38.39 102 PHE A N 1
ATOM 1083 C CA . PHE B 1 53 ? 118.351 10.134 149.737 1.00 40.66 102 PHE A CA 1
ATOM 1084 C C . PHE B 1 53 ? 117.540 8.849 149.701 1.00 40.27 102 PHE A C 1
ATOM 1085 O O . PHE B 1 53 ? 117.039 8.395 150.726 1.00 39.45 102 PHE A O 1
ATOM 1093 N N . SER B 1 54 ? 117.424 8.269 148.511 1.00 38.54 103 SER A N 1
ATOM 1094 C CA . SER B 1 54 ? 116.731 6.998 148.336 1.00 38.44 103 SER A CA 1
ATOM 1095 C C . SER B 1 54 ? 117.500 5.856 148.995 1.00 36.12 103 SER A C 1
ATOM 1096 O O . SER B 1 54 ? 116.914 4.999 149.654 1.00 33.08 103 SER A O 1
ATOM 1099 N N . LEU B 1 55 ? 118.816 5.857 148.813 1.00 33.56 104 LEU A N 1
ATOM 1100 C CA . LEU B 1 55 ? 119.673 4.808 149.354 1.00 32.58 104 LEU A CA 1
ATOM 1101 C C . LEU B 1 55 ? 119.800 4.903 150.873 1.00 33.77 104 LEU A C 1
ATOM 1102 O O . LEU B 1 55 ? 119.748 3.886 151.564 1.00 32.52 104 LEU A O 1
ATOM 1107 N N . ILE B 1 56 ? 119.971 6.119 151.388 1.00 34.71 105 ILE A N 1
ATOM 1108 C CA . ILE B 1 56 ? 120.035 6.334 152.831 1.00 36.62 105 ILE A CA 1
ATOM 1109 C C . ILE B 1 56 ? 118.764 5.821 153.498 1.00 37.92 105 ILE A C 1
ATOM 1110 O O . ILE B 1 56 ? 118.81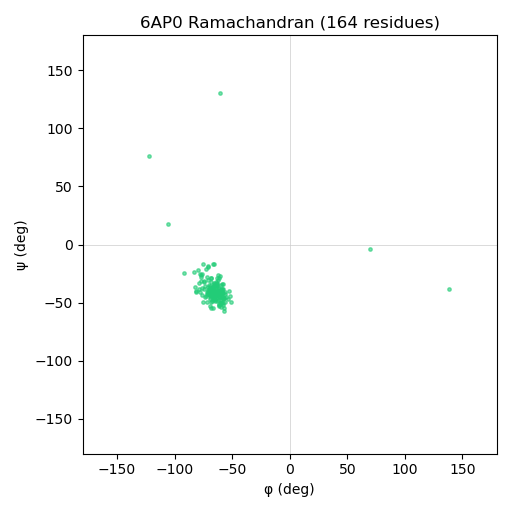1 5.102 154.500 1.00 39.22 105 ILE A O 1
ATOM 1115 N N . ASN B 1 57 ? 117.630 6.185 152.911 1.00 42.46 106 ASN A N 1
ATOM 1116 C CA . ASN B 1 57 ? 116.327 5.769 153.401 1.00 45.93 106 ASN A CA 1
ATOM 1117 C C . ASN B 1 57 ? 116.184 4.252 153.412 1.00 46.90 106 ASN A C 1
ATOM 1118 O O . ASN B 1 57 ? 115.804 3.660 154.423 1.00 45.36 106 ASN A O 1
ATOM 1123 N N . GLU B 1 58 ? 116.503 3.633 152.280 1.00 46.45 107 GLU A N 1
ATOM 1124 C CA . GLU B 1 58 ? 116.348 2.193 152.114 1.00 49.04 107 GLU A CA 1
ATOM 1125 C C . GLU B 1 58 ? 117.299 1.409 153.011 1.00 46.07 107 GLU A C 1
ATOM 1126 O O . GLU B 1 58 ? 116.915 0.399 153.590 1.00 45.38 107 GLU A O 1
ATOM 1132 N N . ASN B 1 59 ? 118.537 1.882 153.120 1.00 46.74 108 ASN A N 1
ATOM 1133 C CA . ASN B 1 59 ? 119.555 1.198 153.906 1.00 47.88 108 ASN A CA 1
ATOM 1134 C C . ASN B 1 59 ? 119.203 1.148 155.382 1.00 50.00 108 ASN A C 1
ATOM 1135 O O . ASN B 1 59 ? 119.382 0.119 156.033 1.00 48.99 108 ASN A O 1
ATOM 1140 N N . GLN B 1 60 ? 118.695 2.256 155.908 1.00 52.81 109 GLN A N 1
ATOM 1141 C CA . GLN B 1 60 ? 118.355 2.326 157.321 1.00 57.36 109 GLN A CA 1
ATOM 1142 C C . GLN B 1 60 ? 117.164 1.420 157.634 1.00 53.79 109 GLN A C 1
ATOM 1143 O O . GLN B 1 60 ? 117.076 0.845 158.720 1.00 55.68 109 GLN A O 1
ATOM 1149 N N . SER B 1 61 ? 116.265 1.274 156.667 1.00 52.28 110 SER A N 1
ATOM 1150 C CA . SER B 1 61 ? 115.082 0.437 156.848 1.00 51.10 110 SER A CA 1
ATOM 1151 C C . SER B 1 61 ? 115.391 -1.050 156.668 1.00 48.81 110 SER A C 1
ATOM 1152 O O . SER B 1 61 ? 114.651 -1.904 157.151 1.00 47.57 110 SER A O 1
ATOM 1155 N N . LEU B 1 62 ? 116.476 -1.356 155.964 1.00 45.15 111 LEU A N 1
ATOM 1156 C CA . LEU B 1 62 ? 116.919 -2.738 155.810 1.00 44.14 111 LEU A CA 1
ATOM 1157 C C . LEU B 1 62 ? 117.588 -3.219 157.093 1.00 42.96 111 LEU A C 1
ATOM 1158 O O . LEU B 1 62 ? 117.352 -4.339 157.550 1.00 43.37 111 LEU A O 1
ATOM 1163 N N . LYS B 1 63 ? 118.428 -2.357 157.660 1.00 44.81 112 LYS A N 1
ATOM 1164 C CA . LYS B 1 63 ? 119.079 -2.625 158.937 1.00 47.30 112 LYS A CA 1
ATOM 1165 C C . LYS B 1 63 ? 118.036 -2.910 160.012 1.00 47.67 112 LYS A C 1
ATOM 1166 O O . LYS B 1 63 ? 118.202 -3.817 160.832 1.00 46.38 112 LYS A O 1
ATOM 1172 N N . LYS B 1 64 ? 116.951 -2.144 159.984 1.00 47.42 113 LYS A N 1
ATOM 1173 C CA . LYS B 1 64 ? 115.837 -2.364 160.891 1.00 48.45 113 LYS A CA 1
ATOM 1174 C C . LYS B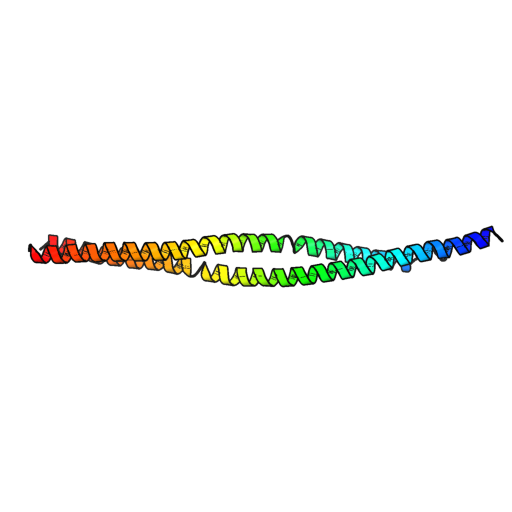 1 64 ? 115.130 -3.681 160.568 1.00 45.18 113 LYS A C 1
ATOM 1175 O O . LYS B 1 64 ? 114.736 -4.425 161.470 1.00 45.22 113 LYS A O 1
ATOM 1181 N N . ASN B 1 65 ? 114.978 -3.966 159.27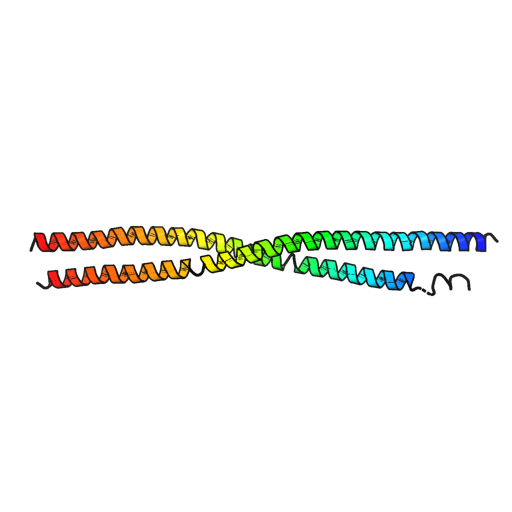7 1.00 43.05 114 ASN A N 1
ATOM 1182 C CA . ASN B 1 65 ? 114.310 -5.187 158.837 1.00 42.42 114 ASN A CA 1
ATOM 1183 C C . ASN B 1 65 ? 115.087 -6.430 159.232 1.00 41.03 114 ASN A C 1
ATOM 1184 O O . ASN B 1 65 ? 114.501 -7.430 159.640 1.00 40.07 114 ASN A O 1
ATOM 1189 N N . ILE B 1 66 ? 116.407 -6.360 159.097 1.00 39.69 115 ILE A N 1
ATOM 1190 C CA . ILE B 1 66 ? 117.286 -7.442 159.517 1.00 39.34 115 ILE A CA 1
ATOM 1191 C C . ILE B 1 66 ? 117.125 -7.702 161.009 1.00 42.14 115 ILE A C 1
ATOM 1192 O O . ILE B 1 66 ? 116.955 -8.844 161.439 1.00 40.61 115 ILE A O 1
ATOM 1197 N N . SER B 1 67 ? 117.161 -6.627 161.788 1.00 45.03 116 SER A N 1
ATOM 1198 C CA . SER B 1 67 ? 116.987 -6.703 163.232 1.00 48.51 116 SER A CA 1
ATOM 1199 C C . SER B 1 67 ? 115.666 -7.357 163.621 1.00 45.39 116 SER A C 1
ATOM 1200 O O . SER B 1 67 ? 115.624 -8.218 164.500 1.00 46.61 116 SER A O 1
ATOM 1203 N N . ALA B 1 68 ? 114.591 -6.935 162.962 1.00 44.78 117 ALA A N 1
ATOM 1204 C CA . ALA B 1 68 ? 113.258 -7.462 163.234 1.00 44.84 117 ALA A CA 1
ATOM 1205 C C . ALA B 1 68 ? 113.192 -8.933 162.849 1.00 45.58 117 ALA A C 1
ATOM 1206 O O . ALA B 1 68 ? 112.528 -9.737 163.504 1.00 45.09 117 ALA A O 1
ATOM 1208 N N . LEU B 1 69 ? 113.901 -9.267 161.778 1.00 44.68 118 LEU A N 1
ATOM 1209 C CA . LEU B 1 69 ? 113.967 -10.626 161.277 1.00 46.73 118 LEU A CA 1
ATOM 1210 C C . LEU B 1 69 ? 114.659 -11.557 162.273 1.00 46.64 118 LEU A C 1
ATOM 1211 O O . LEU B 1 69 ? 114.152 -12.636 162.574 1.00 46.00 118 LEU A O 1
ATOM 1216 N N . ILE B 1 70 ? 115.814 -11.131 162.780 1.00 46.85 119 ILE A N 1
ATOM 1217 C CA . ILE B 1 70 ? 116.581 -11.933 163.728 1.00 48.81 119 ILE A CA 1
ATOM 1218 C C . ILE B 1 70 ? 115.750 -12.204 164.979 1.00 55.33 119 ILE A C 1
ATOM 1219 O O . ILE B 1 70 ? 115.720 -13.329 165.489 1.00 54.58 119 ILE A O 1
ATOM 1224 N N . LYS B 1 71 ? 115.055 -11.173 165.450 1.00 57.99 120 LYS A N 1
ATOM 1225 C CA . LYS B 1 71 ? 114.278 -11.273 166.678 1.00 63.67 120 LYS A CA 1
ATOM 1226 C C . LYS B 1 71 ? 113.175 -12.324 166.581 1.00 62.69 120 LYS A C 1
ATOM 1227 O O . LYS B 1 71 ? 113.077 -13.206 167.436 1.00 67.46 120 LYS A O 1
ATOM 1233 N N . THR B 1 72 ? 112.354 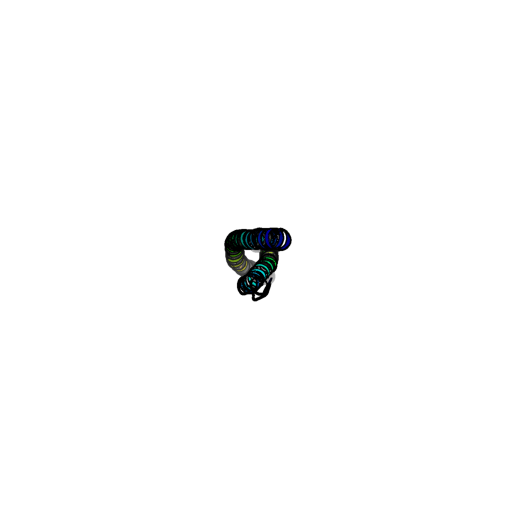-12.240 165.540 1.00 61.71 121 THR A N 1
ATOM 1234 C CA . THR B 1 72 ? 111.234 -13.164 165.400 1.00 60.59 121 THR A CA 1
ATOM 1235 C C . THR B 1 72 ? 111.714 -14.565 165.039 1.00 57.95 121 THR A C 1
ATOM 1236 O O . THR B 1 72 ? 111.057 -15.556 165.361 1.00 55.78 121 THR A O 1
ATOM 1240 N N . ALA B 1 73 ? 112.861 -14.644 164.375 1.00 55.57 122 ALA A N 1
ATOM 1241 C CA . ALA B 1 73 ? 113.473 -15.930 164.077 1.00 54.83 122 ALA A CA 1
ATOM 1242 C C . ALA B 1 73 ? 113.912 -16.602 165.372 1.00 56.30 122 ALA A C 1
ATOM 1243 O O . ALA B 1 73 ? 113.621 -17.771 165.599 1.00 57.37 122 ALA A O 1
ATOM 1245 N N . ARG B 1 74 ? 114.600 -15.843 166.221 1.00 59.28 123 ARG A N 1
ATOM 1246 C CA . ARG B 1 74 ? 115.087 -16.347 167.500 1.00 62.46 123 ARG A CA 1
ATOM 1247 C C . ARG B 1 74 ? 113.933 -16.842 168.372 1.00 61.05 123 ARG A C 1
ATOM 1248 O O . ARG B 1 74 ? 114.030 -17.888 169.016 1.00 60.17 123 ARG A O 1
ATOM 1256 N N . VAL B 1 75 ? 112.837 -16.090 168.372 1.00 60.08 124 VAL A N 1
ATOM 1257 C CA . VAL B 1 75 ? 111.664 -16.425 169.170 1.00 59.96 124 VAL A CA 1
ATOM 1258 C C . VAL B 1 75 ? 110.968 -17.688 168.680 1.00 59.73 124 VAL A C 1
ATOM 1259 O O . VAL B 1 75 ? 110.652 -18.578 169.470 1.00 61.19 124 VAL A O 1
ATOM 1263 N N . GLU B 1 76 ? 110.728 -17.763 167.376 1.00 62.20 125 GLU A N 1
ATOM 1264 C CA . GLU B 1 76 ? 110.004 -18.892 166.815 1.00 65.74 125 GLU A CA 1
ATOM 1265 C C . GLU B 1 76 ? 110.818 -20.173 166.905 1.00 61.49 125 GLU A C 1
ATOM 1266 O O . GLU B 1 76 ? 110.274 -21.242 167.175 1.00 62.27 125 GLU A O 1
ATOM 1272 N N . ILE B 1 77 ? 112.121 -20.065 166.676 1.00 56.08 126 ILE A N 1
ATOM 1273 C CA . ILE B 1 77 ? 112.998 -21.221 166.770 1.00 54.63 126 ILE A CA 1
ATOM 1274 C C . ILE B 1 77 ? 112.988 -21.797 168.184 1.00 56.98 126 ILE A C 1
ATOM 1275 O O . ILE B 1 77 ? 112.781 -22.995 168.373 1.00 55.56 126 ILE A O 1
ATOM 1280 N N . ASN B 1 78 ? 113.206 -20.933 169.170 1.00 62.43 127 ASN A N 1
ATOM 1281 C CA . ASN B 1 78 ? 113.149 -21.328 170.570 1.00 67.52 127 ASN A CA 1
ATOM 1282 C C . ASN B 1 78 ? 111.792 -21.921 170.942 1.00 67.49 127 ASN A C 1
ATOM 1283 O O . ASN B 1 78 ? 111.707 -22.827 171.769 1.00 70.59 127 ASN A O 1
ATOM 1288 N N . ARG B 1 79 ? 110.737 -21.409 170.318 1.00 69.49 128 ARG A N 1
ATOM 1289 C CA . ARG B 1 79 ? 109.387 -21.904 170.553 1.00 72.63 128 ARG A CA 1
ATOM 1290 C C . ARG B 1 79 ? 109.231 -23.345 170.074 1.00 71.67 128 ARG A C 1
ATOM 1291 O O . ARG B 1 79 ? 108.672 -24.186 170.780 1.00 71.12 128 ARG A O 1
ATOM 1299 N N . LYS B 1 80 ? 109.723 -23.616 168.868 1.00 71.00 129 LYS A N 1
ATOM 1300 C CA . LYS B 1 80 ? 109.735 -24.967 168.325 1.00 70.72 129 LYS A CA 1
ATOM 1301 C C . LYS B 1 80 ? 110.545 -25.881 169.232 1.00 69.70 129 LYS A C 1
ATOM 1302 O O . LYS B 1 80 ? 110.180 -27.032 169.468 1.00 70.12 129 LYS A O 1
ATOM 1308 N N . ASP B 1 81 ? 111.646 -25.347 169.745 1.00 69.54 130 ASP A N 1
ATOM 1309 C CA . ASP B 1 81 ? 112.525 -26.105 170.611 1.00 73.41 130 ASP A CA 1
ATOM 1310 C C . ASP B 1 81 ? 111.814 -26.474 171.909 1.00 75.39 130 ASP A C 1
ATOM 1311 O O . ASP B 1 81 ? 111.996 -27.572 172.435 1.00 73.09 130 ASP A O 1
ATOM 1316 N N . GLU B 1 82 ? 110.994 -25.558 172.417 1.00 76.51 131 GLU A N 1
ATOM 1317 C CA . GLU B 1 82 ? 110.185 -25.840 173.595 1.00 79.73 131 GLU A CA 1
ATOM 1318 C C . GLU B 1 82 ? 109.171 -26.935 173.292 1.00 72.42 131 GLU A C 1
ATOM 1319 O O . GLU B 1 82 ? 108.995 -27.861 174.086 1.00 72.83 131 GLU A O 1
ATOM 1325 N N . GLU B 1 83 ? 108.511 -26.823 172.140 1.00 70.69 132 GLU A N 1
ATOM 1326 C CA . GLU B 1 83 ? 107.584 -27.850 171.675 1.00 70.26 132 GLU A CA 1
ATOM 1327 C C . GLU B 1 83 ? 108.250 -29.219 171.686 1.00 64.75 132 GLU A C 1
ATOM 1328 O O . GLU B 1 83 ? 107.661 -30.195 172.138 1.00 66.97 132 GLU A O 1
ATOM 1334 N N . ILE B 1 84 ? 109.489 -29.274 171.208 1.00 58.23 133 ILE A N 1
ATOM 1335 C CA . ILE B 1 84 ? 110.248 -30.519 171.166 1.00 55.28 133 ILE A CA 1
ATOM 1336 C C . ILE B 1 84 ? 110.528 -31.072 172.572 1.00 53.10 133 ILE A C 1
ATOM 1337 O O . ILE B 1 84 ? 110.383 -32.273 172.810 1.00 52.56 133 ILE A O 1
ATOM 1342 N N . SER B 1 85 ? 110.916 -30.194 173.494 1.00 54.22 134 SER A N 1
ATOM 1343 C CA . SER B 1 85 ? 111.137 -30.583 174.885 1.00 54.29 134 SER A CA 1
ATOM 1344 C C . SER B 1 85 ? 109.868 -31.147 175.509 1.00 58.41 134 SER A C 1
ATOM 1345 O O . SER B 1 85 ? 109.883 -32.220 176.110 1.00 57.78 134 SER A O 1
ATOM 1348 N N . ASN B 1 86 ? 108.772 -30.412 175.366 1.00 63.60 135 ASN A N 1
ATOM 1349 C CA . ASN B 1 86 ? 107.494 -30.830 175.914 1.00 69.92 135 ASN A CA 1
ATOM 1350 C C . ASN B 1 86 ? 107.027 -32.160 175.347 1.00 71.88 135 ASN A C 1
ATOM 1351 O O . ASN B 1 86 ? 106.391 -32.948 176.045 1.00 79.13 135 ASN A O 1
ATOM 1356 N N . LEU B 1 87 ? 107.336 -32.401 174.077 1.00 72.07 136 LEU A N 1
ATOM 1357 C CA . LEU B 1 87 ? 106.965 -33.655 173.431 1.00 71.73 136 LEU A CA 1
ATOM 1358 C C . LEU B 1 87 ? 107.672 -34.844 174.074 1.00 73.14 136 LEU A C 1
ATOM 1359 O O . LEU B 1 87 ? 107.053 -35.877 174.322 1.00 76.22 136 LEU A O 1
ATOM 1364 N N . HIS B 1 88 ? 108.965 -34.695 174.341 1.00 68.84 137 HIS A N 1
ATOM 1365 C CA . HIS B 1 88 ? 109.733 -35.735 175.017 1.00 70.81 137 HIS A CA 1
ATOM 1366 C C . HIS B 1 88 ? 109.219 -35.985 176.432 1.00 72.71 137 HIS A C 1
ATOM 1367 O O . HIS B 1 88 ? 109.269 -37.109 176.931 1.00 74.98 137 HIS A O 1
ATOM 1374 N N . LEU B 1 89 ? 108.732 -34.930 177.076 1.00 76.04 138 LEU A N 1
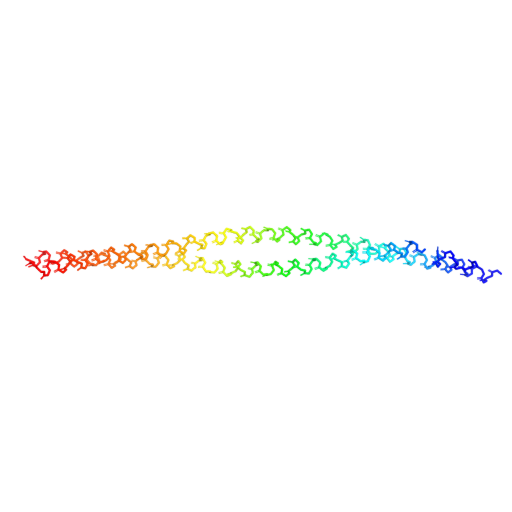ATOM 1375 C CA . LEU B 1 89 ? 108.313 -35.000 178.472 1.00 77.74 138 LEU A CA 1
ATOM 1376 C C . LEU B 1 89 ? 107.007 -35.763 178.667 1.00 84.68 138 LEU A C 1
ATOM 1377 O O . LEU B 1 89 ? 106.892 -36.580 179.580 1.00 83.87 138 LEU A O 1
ATOM 1382 N N . GLU B 1 90 ? 106.024 -35.495 177.815 1.00 94.42 139 GLU A N 1
ATOM 1383 C CA . GLU B 1 90 ? 104.748 -36.197 177.903 1.00 102.58 139 GLU A CA 1
ATOM 1384 C C . GLU B 1 90 ? 104.868 -37.609 177.338 1.00 107.29 139 GLU A C 1
ATOM 1385 O O . GLU B 1 90 ? 104.114 -38.503 177.720 1.00 114.61 139 GLU A O 1
ATOM 1391 N N . HIS B 1 91 ? 105.827 -37.793 176.432 1.00 114.69 140 HIS A N 1
ATOM 1392 C CA . HIS B 1 91 ? 106.088 -39.082 175.793 1.00 117.91 140 HIS A CA 1
ATOM 1393 C C . HIS B 1 91 ? 106.246 -40.209 176.809 1.00 119.64 140 HIS A C 1
ATOM 1394 O O . HIS B 1 91 ? 106.956 -41.184 176.560 1.00 120.84 140 HIS A O 1
#

Solvent-accessible surface area: 12713 Å² total; per-residue (Å²): 110,121,94,86,62,99,16,101,108,64,32,92,130,79,18,97,50,48,113,52,57,57,77,87,18,90,71,70,60,30,109,14,55,110,108,42,138,105,18,75,116,109,13,128,119,21,80,63,74,12,133,62,16,64,67,71,11,104,37,18,95,137,62,29,49,52,62,66,138,81,23,167,82,68,42,89,136,35,59,113,96,17,55,84,20,136,151,151,149,102,79,96,112,63,134,95,91,72,99,80,52,62,30,72,94,28,87,102,69,49,25,104,5,82,111,88,28,124,94,17,75,128,90,21,130,88,28,65,59,83,4,134,63,22,63,98,58,3,96,49,22,109,146,80,30,53,56,39,65,113,90,25,132,88,48,31,82,116,29,67,97,63,26,58,85,22,111,145,135,125

Secondary structure (DSSP, 8-state):
-TTHHHH--HHHHHHHHHHHHHHHHHHHHHHHHHHHHHHHHHHHHHHHHHHHHHHHHHHHHHHHHHHHHHHHHHHHHHHHH-/-HHHHHHHHHHHHHHHHHHHHHHHHHHHHHHHHHHHHHHHHHHHHHHHHHHHHHHHHHHHHHHHHHHHHHHHHHHHHHHHHHHHHHT-

InterPro domains:
  IPR009057 Homedomain-like superfamily [SSF46689] (1919-1978)
  IPR039674 CASP8-associated protein 2 [PTHR15489] (1-1981)
  IPR049257 Gon4l/CASP8AP2, myb-like domain [cd12202] (1916-1980)